Protein AF-A0A3C0NBS8-F1 (afdb_monomer)

Foldseek 3Di:
DCPVVVVVVVVPPVVVPDDDDDPVRVVVCCVVVPDPDDPDPDPCPPVNVVVVCVVDPVSVVVVVVVVVVVVVVVVVVPPPPD

pLDDT: mean 78.02, std 15.19, range [49.41, 95.69]

Radius of gyration: 29.61 Å; Cα contacts (8 Å, |Δi|>4): 8; chains: 1; bounding box: 61×34×74 Å

Mean predicted aligned error: 15.49 Å

Solvent-accessible surface area (backbone atoms only — not comparable to full-atom values): 5321 Å² total; per-residue (Å²): 139,67,78,68,61,66,62,59,68,67,72,68,60,62,65,92,74,63,75,78,78,53,69,72,59,46,52,54,44,42,74,72,72,46,76,95,65,78,79,76,76,67,84,74,52,68,68,62,51,54,55,52,49,65,71,34,71,68,49,48,49,51,53,51,52,52,50,53,49,55,57,50,54,62,55,58,77,74,62,81,86,123

Sequence (82 aa):
MDKYIAQTKLLDFNLKNITGLSESKAASRLKREGYNELPSSKQRSILAIAYKVVQEPIFLLLVVCGAIYLFLGEVIDSSFDF

Secondary structure (DSSP, 8-state):
--SSHHHHTTS---GGG-PPPPHHHHHHHHHHH---PPPP-----HHHHHHHHHTSHHHHHHHHHHHHHHHHHHHHHHH---

Structure (mmCIF, N/CA/C/O backbone):
data_AF-A0A3C0NBS8-F1
#
_entry.id   AF-A0A3C0NBS8-F1
#
loop_
_atom_site.group_PDB
_atom_site.id
_atom_site.type_symbol
_atom_site.label_atom_id
_atom_site.label_alt_id
_atom_site.label_comp_id
_atom_site.label_asym_id
_atom_site.label_entity_id
_atom_site.label_seq_id
_atom_site.pdbx_PDB_ins_code
_atom_site.Cartn_x
_atom_site.Cartn_y
_atom_site.Cartn_z
_atom_site.occupancy
_atom_site.B_iso_or_equiv
_atom_site.auth_seq_id
_atom_site.auth_comp_id
_atom_site.auth_asym_id
_atom_site.auth_atom_id
_atom_site.pdbx_PDB_model_num
ATOM 1 N N . MET A 1 1 ? 16.748 22.903 23.221 1.00 50.28 1 MET A N 1
ATOM 2 C CA . MET A 1 1 ? 16.457 21.459 23.083 1.00 50.28 1 MET A CA 1
ATOM 3 C C . MET A 1 1 ? 15.053 21.180 23.636 1.00 50.28 1 MET A C 1
ATOM 5 O O . MET A 1 1 ? 14.799 20.119 24.169 1.00 50.28 1 MET A O 1
ATOM 9 N N . ASP A 1 2 ? 14.120 22.131 23.486 1.00 58.16 2 ASP A N 1
ATOM 10 C CA . ASP A 1 2 ? 12.890 22.200 24.303 1.00 58.16 2 ASP A CA 1
ATOM 11 C C . ASP A 1 2 ? 11.616 22.013 23.470 1.00 58.16 2 ASP A C 1
ATOM 13 O O . ASP A 1 2 ? 10.514 21.875 23.991 1.00 58.16 2 ASP A O 1
ATOM 17 N N . LYS A 1 3 ? 11.769 21.951 22.142 1.00 54.88 3 LYS A N 1
ATOM 18 C CA . LYS A 1 3 ? 10.666 21.737 21.197 1.00 54.88 3 LYS A CA 1
ATOM 19 C C . LYS A 1 3 ? 10.185 20.277 21.166 1.00 54.88 3 LYS A C 1
ATOM 21 O O . LYS A 1 3 ? 9.058 20.028 20.759 1.00 54.88 3 LYS A O 1
ATOM 26 N N . TYR A 1 4 ? 11.007 19.335 21.641 1.00 56.25 4 TYR A N 1
ATOM 27 C CA . TYR A 1 4 ? 10.692 17.900 21.697 1.00 56.25 4 TYR A CA 1
ATOM 28 C C . TYR A 1 4 ? 9.818 17.508 22.901 1.00 56.25 4 TYR A C 1
ATOM 30 O O . TYR A 1 4 ? 9.100 16.516 22.837 1.00 56.25 4 TYR A O 1
ATOM 38 N N . ILE A 1 5 ? 9.804 18.308 23.973 1.00 55.88 5 ILE A N 1
ATOM 39 C CA . ILE A 1 5 ? 9.017 18.025 25.189 1.00 55.88 5 ILE A CA 1
ATOM 40 C C . ILE A 1 5 ? 7.517 18.296 24.957 1.00 55.88 5 ILE A C 1
ATOM 42 O O . ILE A 1 5 ? 6.658 17.669 25.574 1.00 55.88 5 ILE A O 1
ATOM 46 N N . ALA A 1 6 ? 7.174 19.172 24.004 1.00 55.50 6 ALA A N 1
ATOM 47 C CA . ALA A 1 6 ? 5.785 19.483 23.662 1.00 55.50 6 ALA A CA 1
ATOM 48 C C . ALA A 1 6 ? 5.025 18.295 23.038 1.00 55.50 6 ALA A C 1
ATOM 50 O O . ALA A 1 6 ? 3.796 18.267 23.085 1.00 55.50 6 ALA A O 1
ATOM 51 N N . GLN A 1 7 ? 5.736 17.305 22.487 1.00 55.19 7 GLN A N 1
ATOM 52 C CA . GLN A 1 7 ? 5.128 16.143 21.835 1.00 55.19 7 GLN A CA 1
ATOM 53 C C . GLN A 1 7 ? 4.740 15.040 22.830 1.00 55.19 7 GLN A C 1
ATOM 55 O O . GLN A 1 7 ? 3.774 14.315 22.600 1.00 55.19 7 GLN A O 1
ATOM 60 N N . THR A 1 8 ? 5.398 14.983 23.992 1.00 54.78 8 THR A N 1
ATOM 61 C CA . THR A 1 8 ? 5.062 14.057 25.087 1.00 54.78 8 THR A CA 1
ATOM 62 C C . THR A 1 8 ? 3.724 14.400 25.755 1.00 54.78 8 THR A C 1
ATOM 64 O O . THR A 1 8 ? 3.084 13.534 26.340 1.00 54.78 8 THR A O 1
ATOM 67 N N . LYS A 1 9 ? 3.233 15.639 25.596 1.00 53.94 9 LYS A N 1
ATOM 68 C CA . LYS A 1 9 ? 1.946 16.106 26.146 1.00 53.94 9 LYS A CA 1
ATOM 69 C C . LYS A 1 9 ? 0.713 15.495 25.461 1.00 53.94 9 LYS A C 1
ATOM 71 O O . LYS A 1 9 ? -0.394 15.637 25.968 1.00 53.94 9 LYS A O 1
ATOM 76 N N . LEU A 1 10 ? 0.883 14.814 24.323 1.00 57.53 10 LEU A N 1
ATOM 77 C CA . LEU A 1 10 ? -0.205 14.078 23.668 1.00 57.53 10 LEU A CA 1
ATOM 78 C C . LEU A 1 10 ? -0.379 12.647 24.204 1.00 57.53 10 LEU A C 1
ATOM 80 O O . LEU A 1 10 ? -1.421 12.044 23.957 1.00 57.53 10 LEU A O 1
ATOM 84 N N . LEU A 1 11 ? 0.601 12.110 24.946 1.00 58.72 11 LEU A N 1
ATOM 85 C CA . LEU A 1 11 ? 0.550 10.750 25.499 1.00 58.72 11 LEU A CA 1
ATOM 86 C C . LEU A 1 11 ? 0.004 10.668 26.932 1.00 58.72 11 LEU A C 1
ATOM 88 O O . LEU A 1 11 ? -0.197 9.567 27.430 1.00 58.72 11 LEU A O 1
ATOM 92 N N . ASP A 1 12 ? -0.327 11.798 27.559 1.00 56.19 12 ASP A N 1
ATOM 93 C CA . ASP A 1 12 ? -1.194 11.840 28.744 1.00 56.19 12 ASP A CA 1
ATOM 94 C C . ASP A 1 12 ? -2.675 11.830 28.322 1.00 56.19 12 ASP A C 1
ATOM 96 O O . ASP A 1 12 ? -3.517 12.538 28.883 1.00 56.19 12 ASP A O 1
ATOM 100 N N . PHE A 1 13 ? -3.029 11.022 27.310 1.00 61.50 13 PHE A N 1
ATOM 101 C CA . PHE A 1 13 ? -4.419 10.596 27.169 1.00 61.50 13 PHE A CA 1
ATOM 102 C C . PHE A 1 13 ? -4.790 10.021 28.532 1.00 61.50 13 PHE A C 1
ATOM 104 O O . PHE A 1 13 ? -4.029 9.230 29.080 1.00 61.50 13 PHE A O 1
ATOM 111 N N . ASN A 1 14 ? -5.859 10.518 29.147 1.00 64.44 14 ASN A N 1
ATOM 112 C CA . ASN A 1 14 ? -6.118 10.377 30.578 1.00 64.44 14 ASN A CA 1
ATOM 113 C C . ASN A 1 14 ? -6.545 8.933 30.921 1.00 64.44 14 ASN A C 1
ATOM 115 O O . ASN A 1 14 ? -7.658 8.708 31.377 1.00 64.44 14 ASN A O 1
ATOM 119 N N . LEU A 1 15 ? -5.683 7.942 30.652 1.00 66.12 15 LE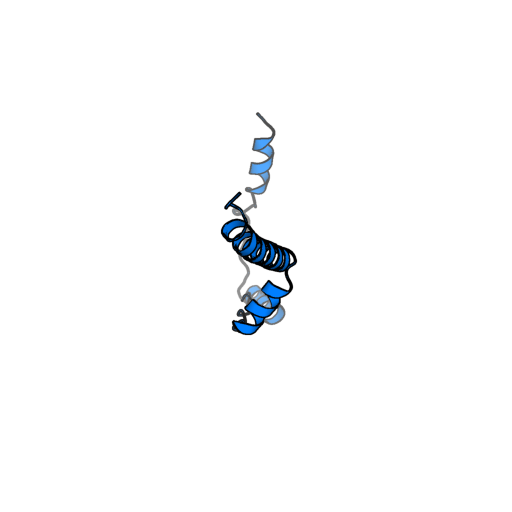U A N 1
ATOM 120 C CA . LEU A 1 15 ? -5.912 6.497 30.730 1.00 66.12 15 LEU A CA 1
ATOM 121 C C . LEU A 1 15 ? -6.394 6.090 32.122 1.00 66.12 15 LEU A C 1
ATOM 123 O O . LEU A 1 15 ? -7.197 5.175 32.255 1.00 66.12 15 LEU A O 1
ATOM 127 N N . LYS A 1 16 ? -5.947 6.821 33.148 1.00 69.62 16 LYS A N 1
ATOM 128 C CA . LYS A 1 16 ? -6.375 6.649 34.540 1.00 69.62 16 LYS A CA 1
ATOM 129 C C . LYS A 1 16 ? -7.855 6.994 34.760 1.00 69.62 16 LYS A C 1
ATOM 131 O O . LYS A 1 16 ? -8.467 6.438 35.662 1.00 69.62 16 LYS A O 1
ATOM 136 N N . ASN A 1 17 ? -8.434 7.850 33.916 1.00 72.50 17 ASN A N 1
ATOM 137 C CA . ASN A 1 17 ? -9.823 8.306 33.995 1.00 72.50 17 ASN A CA 1
ATOM 138 C C . ASN A 1 17 ? -10.709 7.734 32.873 1.00 72.50 17 ASN A C 1
ATOM 140 O O . ASN A 1 17 ? -11.867 8.137 32.740 1.00 72.50 17 ASN A O 1
ATOM 144 N N . ILE A 1 18 ? -10.205 6.803 32.056 1.00 77.44 18 ILE A N 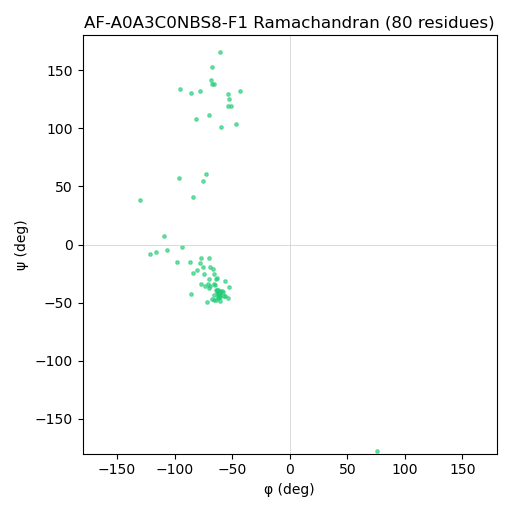1
ATOM 145 C CA . ILE A 1 18 ? -11.029 6.122 31.053 1.00 77.44 18 ILE A CA 1
ATOM 146 C C . ILE A 1 18 ? -11.797 5.006 31.746 1.00 77.44 18 ILE A C 1
ATOM 148 O O . ILE A 1 18 ? -11.251 3.964 32.097 1.00 77.44 18 ILE A O 1
ATOM 152 N N . THR A 1 19 ? -13.096 5.217 31.906 1.00 80.25 19 THR A N 1
ATOM 153 C CA . THR A 1 19 ? -14.027 4.141 32.232 1.00 80.25 19 THR A CA 1
ATOM 154 C C . THR A 1 19 ? -14.466 3.461 30.936 1.00 80.25 19 THR A C 1
ATOM 156 O O . THR A 1 19 ? -14.828 4.121 29.958 1.00 80.25 19 THR A O 1
ATOM 159 N N . GLY A 1 20 ? -14.379 2.128 30.901 1.00 84.31 20 GLY A N 1
ATOM 160 C CA . GLY A 1 20 ? -14.814 1.333 29.751 1.00 84.31 20 GLY A CA 1
ATOM 161 C C . GLY A 1 20 ? -16.308 1.507 29.449 1.00 84.31 20 GLY A C 1
ATOM 162 O O . GLY A 1 20 ? -17.079 2.025 30.258 1.00 84.31 20 GLY A O 1
ATOM 163 N N . LEU A 1 21 ? -16.744 1.067 28.267 1.00 87.94 21 LEU A N 1
ATOM 164 C CA . LEU A 1 21 ? -18.174 1.026 27.952 1.00 87.94 21 LEU A CA 1
ATOM 165 C C . LEU A 1 21 ? -18.881 -0.026 28.810 1.00 87.94 21 LEU A C 1
ATOM 167 O O . LEU A 1 21 ? -18.377 -1.131 28.984 1.00 87.94 21 LEU A O 1
ATOM 171 N N . SER A 1 22 ? -20.101 0.285 29.247 1.00 90.25 22 SER A N 1
ATOM 172 C CA . SER A 1 22 ? -21.025 -0.738 29.731 1.00 90.25 22 SER A CA 1
ATOM 173 C C . SER A 1 22 ? -21.464 -1.658 28.589 1.00 90.25 22 SER A C 1
ATOM 175 O O . SER A 1 22 ? -21.532 -1.240 27.429 1.00 90.25 22 SER A O 1
ATOM 177 N N . GLU A 1 23 ? -21.820 -2.896 28.923 1.00 91.12 23 GLU A N 1
ATOM 178 C CA . GLU A 1 23 ? -22.230 -3.926 27.961 1.00 91.12 23 GLU A CA 1
ATOM 179 C C . GLU A 1 23 ? -23.374 -3.458 27.047 1.00 91.12 23 GLU A C 1
ATOM 181 O O . GLU A 1 23 ? -23.277 -3.548 25.825 1.00 91.12 23 GLU A O 1
ATOM 186 N N . SER A 1 24 ? -24.412 -2.838 27.618 1.00 92.94 24 SER A N 1
ATOM 187 C CA . SER A 1 24 ? -25.537 -2.272 26.857 1.00 92.94 24 SER A CA 1
ATOM 188 C C . SER A 1 24 ? -25.090 -1.212 25.837 1.00 92.94 24 SER A C 1
ATOM 190 O O . SER A 1 24 ? -25.555 -1.184 24.691 1.00 92.94 24 SER A O 1
ATOM 192 N N . LYS A 1 25 ? -24.125 -0.361 26.213 1.00 90.81 25 LYS A N 1
ATOM 193 C CA . LYS A 1 25 ? -23.585 0.688 25.337 1.00 90.81 25 LYS A CA 1
ATOM 194 C C . LYS A 1 25 ? -22.679 0.106 24.252 1.00 90.81 25 LYS A C 1
ATOM 196 O O . LYS A 1 25 ? -22.690 0.614 23.130 1.00 90.81 25 LYS A O 1
ATOM 201 N N . ALA A 1 26 ? -21.920 -0.943 24.565 1.00 91.44 26 ALA A N 1
ATOM 202 C CA . ALA A 1 26 ? -21.119 -1.684 23.595 1.00 91.44 26 ALA A CA 1
ATOM 203 C C . ALA A 1 26 ? -22.013 -2.402 22.570 1.00 91.44 26 ALA A C 1
ATOM 205 O O . ALA A 1 26 ? -21.822 -2.219 21.371 1.00 91.44 26 ALA A O 1
ATOM 206 N N . ALA A 1 27 ? -23.054 -3.112 23.018 1.00 92.81 27 ALA A N 1
ATOM 207 C CA . ALA A 1 27 ? -24.000 -3.809 22.145 1.00 92.81 27 ALA A CA 1
ATOM 208 C C . ALA A 1 27 ? -24.781 -2.845 21.236 1.00 92.81 27 ALA A C 1
ATOM 210 O O . ALA A 1 27 ? -24.960 -3.107 20.047 1.00 92.81 27 ALA A O 1
ATOM 211 N N . SER A 1 28 ? -25.204 -1.696 21.773 1.00 94.06 28 SER A N 1
ATOM 212 C CA . SER A 1 28 ? -25.882 -0.655 20.989 1.00 94.06 28 SER A CA 1
ATOM 213 C C . SER A 1 28 ? -24.975 -0.066 19.906 1.00 94.06 28 SER A C 1
ATOM 215 O O . SER A 1 28 ? -25.431 0.193 18.794 1.00 94.06 28 SER A O 1
ATOM 217 N N . ARG A 1 29 ? -23.684 0.129 20.211 1.00 91.62 29 ARG A N 1
ATOM 218 C CA . ARG A 1 29 ? -22.690 0.572 19.224 1.00 91.62 29 ARG A CA 1
ATOM 219 C C . ARG A 1 29 ? -22.430 -0.487 18.168 1.00 91.62 29 ARG A C 1
ATOM 221 O O . ARG A 1 29 ? -22.500 -0.159 16.994 1.00 91.62 29 ARG A O 1
ATOM 228 N N . LEU A 1 30 ? -22.232 -1.739 18.571 1.00 92.31 30 LEU A N 1
ATOM 229 C CA . LEU A 1 30 ? -22.003 -2.845 17.645 1.00 92.31 30 LEU A CA 1
ATOM 230 C C . LEU A 1 30 ? -23.166 -3.012 16.655 1.00 92.31 30 LEU A C 1
ATOM 232 O O . LEU A 1 30 ? -22.939 -3.195 15.466 1.00 92.31 30 LEU A O 1
ATOM 236 N N . LYS A 1 31 ? -24.416 -2.872 17.117 1.00 91.69 31 LYS A N 1
ATOM 237 C CA . LYS A 1 31 ? -25.599 -2.910 16.239 1.00 91.69 31 LYS A CA 1
ATOM 238 C C . LYS A 1 31 ? -25.670 -1.738 15.257 1.00 91.69 31 LYS A C 1
ATOM 240 O O . LYS A 1 31 ? -26.205 -1.905 14.168 1.00 91.69 31 LYS A O 1
ATOM 245 N N . ARG A 1 32 ? -25.195 -0.554 15.653 1.00 92.12 32 ARG A N 1
ATOM 246 C CA . ARG A 1 32 ? -25.275 0.668 14.837 1.00 92.12 32 ARG A CA 1
ATOM 247 C C . ARG A 1 32 ? -24.118 0.798 13.849 1.00 92.12 32 ARG A C 1
ATOM 249 O O . ARG A 1 32 ? -24.331 1.234 12.727 1.00 92.12 32 ARG A O 1
ATOM 256 N N . GLU A 1 33 ? -22.908 0.494 14.297 1.00 91.56 33 GLU A N 1
ATOM 257 C CA . GLU A 1 33 ? -21.661 0.720 13.558 1.00 91.56 33 GLU A CA 1
ATOM 258 C C . GLU A 1 33 ? -21.183 -0.553 12.845 1.00 91.56 33 GLU A C 1
ATOM 260 O O . GLU A 1 33 ? -20.365 -0.472 11.933 1.00 91.56 33 GLU A O 1
ATOM 265 N N . GLY A 1 34 ? -21.734 -1.716 13.205 1.00 87.56 34 GLY A N 1
ATOM 266 C CA . GLY A 1 34 ? -21.273 -3.006 12.711 1.00 87.56 34 GLY A CA 1
ATOM 267 C C . GLY A 1 34 ? -19.971 -3.439 13.381 1.00 87.56 34 GLY A C 1
ATOM 268 O O . GLY A 1 34 ? -19.452 -2.789 14.293 1.00 87.56 34 GLY A O 1
ATOM 269 N N . TYR A 1 35 ? -19.449 -4.582 12.946 1.00 86.69 35 TYR A N 1
ATOM 270 C CA . TYR A 1 35 ? -18.137 -5.035 13.387 1.00 86.69 35 TYR A CA 1
ATOM 271 C C . TYR A 1 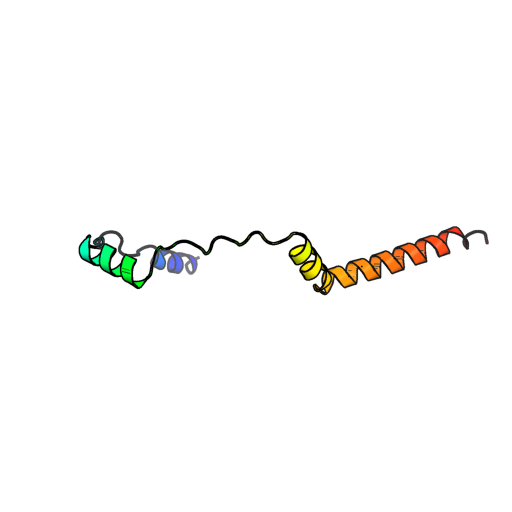35 ? -17.065 -4.100 12.831 1.00 86.69 35 TYR A C 1
ATOM 273 O O . TYR A 1 35 ? -17.102 -3.724 11.663 1.00 86.69 35 TYR A O 1
ATOM 281 N N . ASN A 1 36 ? -16.081 -3.762 13.663 1.00 89.94 36 ASN A N 1
ATOM 282 C CA . ASN A 1 36 ? -14.887 -3.038 13.233 1.00 89.94 36 ASN A CA 1
ATOM 283 C C . ASN A 1 36 ? -13.932 -3.980 12.476 1.00 89.94 36 ASN A C 1
ATOM 285 O O . ASN A 1 36 ? -12.777 -4.166 12.863 1.00 89.94 36 ASN A O 1
ATOM 289 N N . GLU A 1 37 ? -14.447 -4.640 11.445 1.00 83.25 37 GLU A N 1
ATOM 290 C CA . GLU A 1 37 ? -13.662 -5.443 10.525 1.00 83.25 37 GLU A CA 1
ATOM 291 C C . GLU A 1 37 ? -13.298 -4.600 9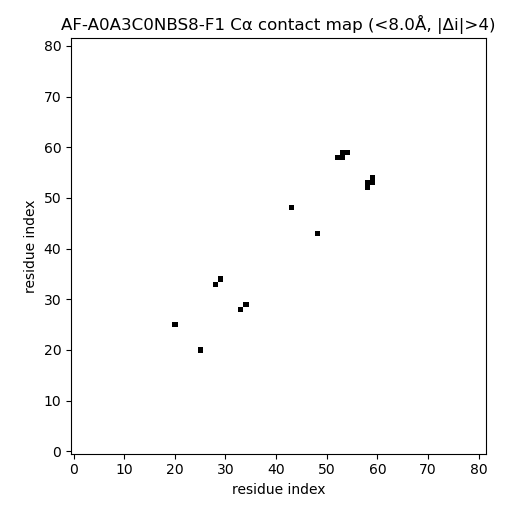.307 1.00 83.25 37 GLU A C 1
ATOM 293 O O . GLU A 1 37 ? -14.118 -3.880 8.734 1.00 83.25 37 GLU A O 1
ATOM 298 N N . LEU A 1 38 ? -12.028 -4.667 8.916 1.00 78.62 38 LEU A N 1
ATOM 299 C CA . LEU A 1 38 ? -11.604 -4.099 7.648 1.00 78.62 38 LEU A CA 1
ATOM 300 C C . LEU A 1 38 ? -12.284 -4.897 6.531 1.00 78.62 38 LEU A C 1
ATOM 302 O O . LEU A 1 38 ? -12.325 -6.128 6.619 1.00 78.62 38 LEU A O 1
ATOM 306 N N . PRO A 1 39 ? -12.793 -4.236 5.476 1.00 75.25 39 PRO A N 1
ATOM 307 C CA . PRO A 1 39 ? -13.394 -4.942 4.359 1.00 75.25 39 PRO A CA 1
ATOM 308 C C . PRO A 1 39 ? -12.393 -5.972 3.838 1.00 75.25 39 PRO A C 1
ATOM 310 O O . PRO A 1 39 ? -11.283 -5.614 3.432 1.00 75.25 39 PRO A O 1
ATOM 313 N N . SER A 1 40 ? -12.782 -7.251 3.887 1.00 70.44 40 SER A N 1
ATOM 314 C CA . SER A 1 40 ? -11.967 -8.347 3.372 1.00 70.44 40 SER A CA 1
ATOM 315 C C . SER A 1 40 ? -11.553 -7.995 1.948 1.00 70.44 40 SER A C 1
ATOM 317 O O . SER A 1 40 ? -12.400 -7.726 1.089 1.00 70.44 40 SER A O 1
ATOM 319 N N . SER A 1 41 ? -10.242 -7.903 1.722 1.00 65.75 41 SER A N 1
ATOM 320 C CA . SER A 1 41 ? -9.689 -7.574 0.414 1.00 65.75 41 SER A CA 1
ATOM 321 C C . SER A 1 41 ? -10.161 -8.653 -0.555 1.00 65.75 41 SER A C 1
ATOM 323 O O . SER A 1 41 ? -9.639 -9.768 -0.543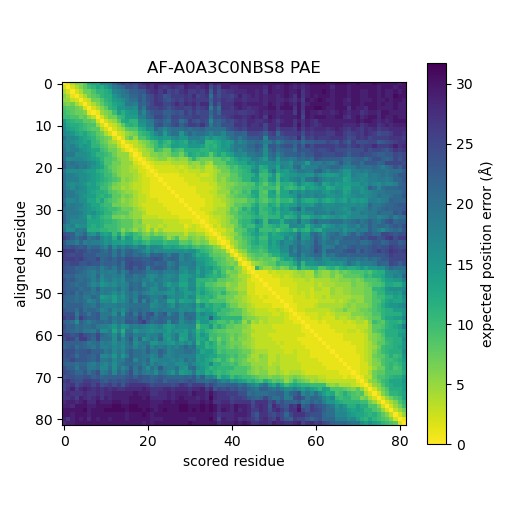 1.00 65.75 41 SER A O 1
ATOM 325 N N . LYS A 1 42 ? -11.189 -8.345 -1.365 1.00 65.75 42 LYS A N 1
ATOM 326 C CA . LYS A 1 42 ? -11.616 -9.198 -2.482 1.00 65.75 42 LYS A CA 1
ATOM 327 C C . LYS A 1 42 ? -10.357 -9.662 -3.199 1.00 65.75 42 LYS A C 1
ATOM 329 O O . LYS A 1 42 ? -9.501 -8.822 -3.482 1.00 65.75 42 LYS A O 1
ATOM 334 N N . GLN A 1 43 ? -10.262 -10.964 -3.479 1.00 64.75 4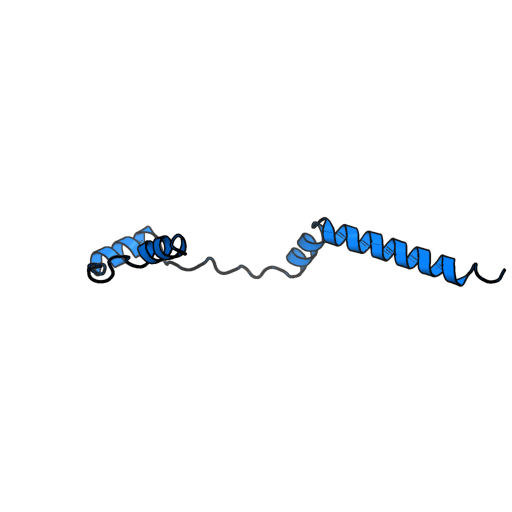3 GLN A N 1
ATOM 335 C CA . GLN A 1 43 ? -9.144 -11.550 -4.216 1.00 64.75 43 GLN A CA 1
ATOM 336 C C . GLN A 1 43 ? -8.888 -10.685 -5.449 1.00 64.75 43 GLN A C 1
ATOM 338 O O . GLN A 1 43 ? -9.686 -10.660 -6.389 1.00 64.75 43 GLN A O 1
ATOM 343 N N . ARG A 1 44 ? -7.829 -9.873 -5.405 1.00 67.88 44 ARG A N 1
ATOM 344 C CA . ARG A 1 44 ? -7.491 -9.034 -6.543 1.00 67.88 44 ARG A CA 1
ATOM 345 C C . ARG A 1 44 ? -6.991 -9.996 -7.605 1.00 67.88 44 ARG A C 1
ATOM 347 O O . ARG A 1 44 ? -5.962 -10.634 -7.416 1.00 67.88 44 ARG A O 1
ATOM 354 N N . SER A 1 45 ? -7.761 -10.140 -8.681 1.00 81.75 45 SER A N 1
ATOM 355 C CA . SER A 1 45 ? -7.349 -10.938 -9.831 1.00 81.75 45 SER A CA 1
ATOM 356 C C . SER A 1 45 ? -5.977 -10.449 -10.295 1.00 81.75 45 SER A C 1
ATOM 358 O O . SER A 1 45 ? -5.788 -9.246 -10.486 1.00 81.75 45 SER A O 1
ATOM 360 N N . ILE A 1 46 ? -5.024 -11.366 -10.464 1.00 85.75 46 ILE A N 1
ATOM 361 C CA . ILE A 1 46 ? -3.658 -11.062 -10.922 1.00 85.75 46 ILE A CA 1
ATOM 362 C C . ILE A 1 46 ? -3.706 -10.256 -12.231 1.00 85.75 46 ILE A C 1
ATOM 364 O O . ILE A 1 46 ? -2.953 -9.300 -12.399 1.00 85.75 46 ILE A O 1
ATOM 368 N N . LEU A 1 47 ? -4.675 -10.558 -13.105 1.00 86.94 47 LEU A N 1
ATOM 369 C CA . LEU A 1 47 ? -4.919 -9.820 -14.347 1.00 86.94 47 LEU A CA 1
ATOM 370 C C . LEU A 1 47 ? -5.303 -8.352 -14.101 1.00 86.94 47 LEU A C 1
ATOM 372 O O . LEU A 1 47 ? -4.842 -7.464 -14.813 1.00 86.94 47 LEU A O 1
ATOM 376 N N . ALA A 1 48 ? -6.106 -8.072 -13.071 1.00 86.00 48 ALA A N 1
ATOM 377 C CA . ALA A 1 48 ? -6.490 -6.706 -12.716 1.00 86.00 48 ALA A CA 1
ATOM 378 C C . ALA A 1 48 ? -5.314 -5.906 -12.133 1.00 86.00 48 ALA A C 1
ATOM 380 O O . ALA A 1 48 ? -5.265 -4.687 -12.285 1.00 86.00 48 ALA A O 1
ATOM 381 N N . ILE A 1 49 ? -4.370 -6.578 -11.468 1.00 86.81 49 ILE A N 1
ATOM 382 C CA . ILE A 1 49 ? -3.133 -5.953 -10.983 1.00 86.81 49 ILE A CA 1
ATOM 383 C C . ILE A 1 49 ? -2.221 -5.639 -12.170 1.00 86.81 49 ILE A C 1
ATOM 385 O O . ILE A 1 49 ? -1.793 -4.498 -12.303 1.00 86.81 49 ILE A O 1
ATOM 389 N N . ALA A 1 50 ? -1.996 -6.604 -13.066 1.00 89.31 50 ALA A N 1
ATOM 390 C CA . ALA A 1 50 ? -1.180 -6.403 -14.262 1.00 89.31 50 ALA A CA 1
ATOM 391 C C . ALA A 1 50 ? -1.706 -5.243 -15.127 1.00 89.31 50 ALA A C 1
ATOM 393 O O . ALA A 1 50 ? -0.935 -4.377 -15.528 1.00 89.31 50 ALA A O 1
ATOM 394 N N . TYR A 1 51 ? -3.025 -5.165 -15.339 1.00 91.56 51 TYR A N 1
ATOM 395 C CA . TYR A 1 51 ? -3.634 -4.060 -16.084 1.00 91.56 51 TYR A CA 1
ATOM 396 C C . TYR A 1 51 ? -3.402 -2.697 -15.417 1.00 91.56 51 TYR A C 1
ATOM 398 O O . TYR A 1 51 ? -3.062 -1.733 -16.097 1.00 91.56 51 TYR A O 1
ATOM 406 N N . LYS A 1 52 ? -3.525 -2.615 -14.085 1.00 88.75 52 LYS A N 1
ATOM 407 C CA . LYS A 1 52 ? -3.231 -1.378 -13.345 1.00 88.75 52 LYS A CA 1
ATOM 408 C C . LYS A 1 52 ? -1.776 -0.949 -13.494 1.00 88.75 52 LYS A C 1
ATOM 410 O O . LYS A 1 52 ? -1.532 0.227 -13.711 1.00 88.75 52 LYS A O 1
ATOM 415 N N . VAL A 1 53 ? -0.839 -1.894 -13.424 1.00 90.50 53 VAL A N 1
ATOM 416 C CA . VAL A 1 53 ? 0.596 -1.612 -13.578 1.00 90.50 53 VAL A CA 1
ATOM 417 C C . VAL A 1 53 ? 0.900 -1.049 -14.969 1.00 90.50 53 VAL A C 1
ATOM 419 O O . VAL A 1 53 ? 1.642 -0.081 -15.078 1.00 90.50 53 VAL A O 1
ATOM 422 N N . 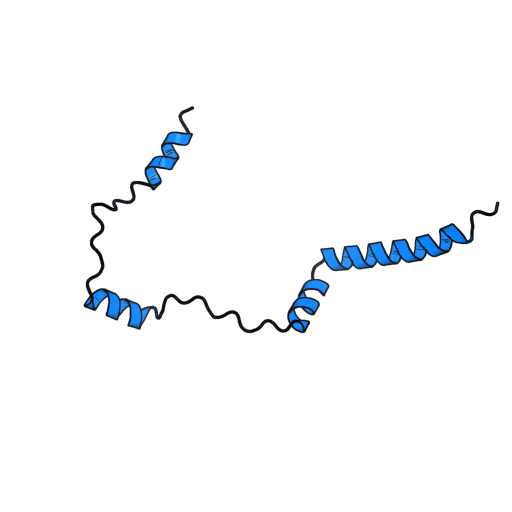VAL A 1 54 ? 0.276 -1.582 -16.026 1.00 89.75 54 VAL A N 1
ATOM 423 C CA . VAL A 1 54 ? 0.438 -1.058 -17.398 1.00 89.75 54 VAL A CA 1
ATOM 424 C C . VAL A 1 54 ? -0.098 0.373 -17.546 1.00 89.75 54 VAL A C 1
ATOM 426 O O . VAL A 1 54 ? 0.421 1.137 -18.356 1.00 89.75 54 VAL A O 1
ATOM 429 N N . GLN A 1 55 ? -1.113 0.758 -16.765 1.00 90.88 55 GLN A N 1
ATOM 430 C CA . GLN A 1 55 ? -1.643 2.127 -16.752 1.00 90.88 55 GLN A CA 1
ATOM 431 C C . GLN A 1 55 ? -0.765 3.118 -15.974 1.00 90.88 55 GLN A C 1
ATOM 433 O O . GLN A 1 55 ? -0.995 4.326 -16.068 1.00 90.88 55 GLN A O 1
ATOM 438 N N . GLU A 1 56 ? 0.223 2.653 -15.207 1.00 94.38 56 GLU A N 1
ATOM 439 C CA . GLU A 1 56 ? 1.110 3.552 -14.478 1.00 94.38 56 GLU A CA 1
ATOM 440 C C . GLU A 1 56 ? 2.177 4.156 -15.411 1.00 94.38 56 GLU A C 1
ATOM 442 O O . GLU A 1 56 ? 2.858 3.434 -16.146 1.00 94.38 56 GLU A O 1
ATOM 447 N N . PRO A 1 57 ? 2.390 5.485 -15.368 1.00 89.06 57 PRO A N 1
ATOM 448 C CA . PRO A 1 57 ? 3.266 6.182 -16.314 1.00 89.06 57 PRO A CA 1
ATOM 449 C C . PRO A 1 57 ? 4.735 5.736 -16.232 1.00 89.06 57 PRO A C 1
ATOM 451 O O . PRO A 1 57 ? 5.447 5.764 -17.233 1.00 89.06 57 PRO A O 1
ATOM 454 N N . ILE A 1 58 ? 5.193 5.286 -15.060 1.00 95.00 58 ILE A N 1
ATOM 455 C CA . ILE A 1 58 ? 6.570 4.813 -14.855 1.00 95.00 58 ILE A CA 1
ATOM 456 C C . ILE A 1 58 ? 6.813 3.482 -15.576 1.00 95.00 58 ILE A C 1
ATOM 458 O O . ILE A 1 58 ? 7.886 3.279 -16.139 1.00 95.00 58 ILE A O 1
ATOM 462 N N . PHE A 1 59 ? 5.822 2.587 -15.608 1.00 94.56 59 PHE A N 1
ATOM 463 C CA . PHE A 1 59 ? 5.964 1.303 -16.291 1.00 94.56 59 PHE A CA 1
ATOM 464 C C . PHE A 1 59 ? 6.112 1.494 -17.804 1.00 94.56 59 PHE A C 1
ATOM 466 O O . PHE A 1 59 ? 6.991 0.901 -18.425 1.00 94.56 59 PHE A O 1
ATOM 473 N N . LEU A 1 60 ? 5.308 2.386 -18.387 1.00 92.44 60 LEU A N 1
ATOM 474 C CA . LEU A 1 60 ? 5.413 2.738 -19.804 1.00 92.44 60 LEU A CA 1
ATOM 475 C C . LEU A 1 60 ? 6.779 3.337 -20.142 1.00 92.44 60 LEU A C 1
ATOM 477 O O . LEU A 1 60 ? 7.358 2.988 -21.169 1.00 92.44 60 LEU A O 1
ATOM 481 N N . LEU A 1 61 ? 7.323 4.182 -19.262 1.00 94.06 61 LEU A N 1
ATOM 482 C CA . LEU A 1 61 ? 8.664 4.734 -19.438 1.00 94.06 61 LEU A CA 1
ATOM 483 C C . LEU A 1 61 ? 9.724 3.625 -19.483 1.00 94.06 61 LEU A C 1
ATOM 485 O O . LEU A 1 61 ? 10.561 3.627 -20.380 1.00 94.06 61 LEU A O 1
ATOM 489 N N . LEU A 1 62 ? 9.655 2.648 -18.573 1.00 94.69 62 LEU A N 1
ATOM 490 C CA . LEU A 1 62 ? 10.572 1.504 -18.567 1.00 94.69 62 LEU A CA 1
ATOM 491 C C . LEU A 1 62 ? 10.477 0.681 -19.854 1.00 94.69 62 LEU A C 1
ATOM 493 O O . LEU A 1 62 ? 11.508 0.314 -20.413 1.00 94.69 62 LEU A O 1
ATOM 497 N N . VAL A 1 63 ? 9.262 0.423 -20.345 1.00 94.62 63 VAL A N 1
ATOM 498 C CA . VAL A 1 63 ? 9.045 -0.310 -21.602 1.00 94.62 63 VAL A CA 1
ATOM 499 C C . VAL A 1 63 ? 9.651 0.443 -22.785 1.00 94.62 63 VAL A C 1
ATOM 501 O O . VAL A 1 63 ? 10.357 -0.157 -23.591 1.00 94.62 63 VAL A O 1
ATOM 504 N N . VAL A 1 64 ? 9.425 1.755 -22.876 1.00 95.69 64 VAL A N 1
ATOM 505 C CA . VAL A 1 64 ? 9.980 2.593 -23.949 1.00 95.69 64 VAL A CA 1
ATOM 506 C C . VAL A 1 64 ? 11.505 2.633 -23.878 1.00 95.69 64 VAL A C 1
ATOM 508 O O . VAL A 1 64 ? 12.165 2.404 -24.888 1.00 95.69 64 VAL A O 1
ATOM 511 N N . CYS A 1 65 ? 12.080 2.866 -22.698 1.00 94.81 65 CYS A N 1
ATOM 512 C CA . CYS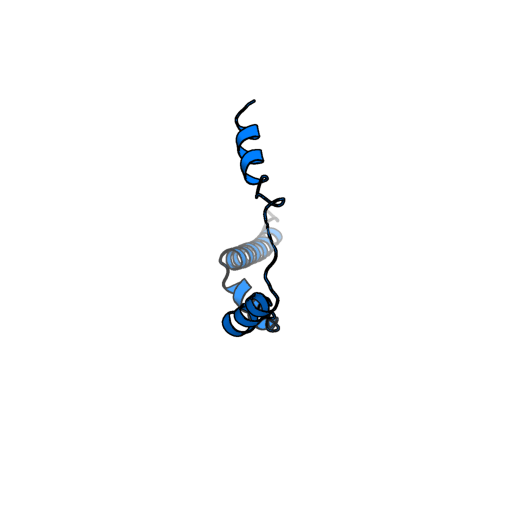 A 1 65 ? 13.530 2.862 -22.513 1.00 94.81 65 CYS A CA 1
ATOM 513 C C . CYS A 1 65 ? 14.149 1.498 -22.846 1.00 94.81 65 CYS A C 1
ATOM 515 O O . CYS A 1 65 ? 15.176 1.445 -23.518 1.00 94.81 65 CYS A O 1
ATOM 517 N N . GLY A 1 66 ? 13.513 0.402 -22.423 1.00 93.44 66 GLY A N 1
ATOM 518 C CA . GLY A 1 66 ? 13.938 -0.954 -22.759 1.00 93.44 66 GLY A CA 1
ATOM 519 C C . GLY A 1 66 ? 13.887 -1.221 -24.262 1.00 93.44 66 GLY A C 1
ATOM 520 O O . GLY A 1 66 ? 14.850 -1.736 -24.819 1.00 93.44 66 GLY A O 1
ATOM 521 N N . ALA A 1 67 ? 12.814 -0.805 -24.938 1.00 94.38 67 ALA A N 1
ATOM 522 C CA . ALA A 1 67 ? 12.700 -0.920 -26.389 1.00 94.38 67 ALA A CA 1
ATOM 523 C C . ALA A 1 67 ? 13.807 -0.132 -27.105 1.00 94.38 67 ALA A C 1
ATOM 525 O O . ALA A 1 67 ? 14.498 -0.692 -27.951 1.00 94.38 67 ALA A O 1
ATOM 526 N N . ILE A 1 68 ? 14.030 1.132 -26.722 1.00 93.69 68 ILE A N 1
ATOM 527 C CA . ILE A 1 68 ? 15.116 1.963 -27.268 1.00 93.69 68 ILE A CA 1
ATOM 528 C C . ILE A 1 68 ? 16.472 1.276 -27.074 1.00 93.69 68 ILE A C 1
ATOM 530 O O . ILE A 1 68 ? 17.268 1.241 -28.006 1.00 93.69 68 ILE A O 1
ATOM 534 N N . TYR A 1 69 ? 16.731 0.713 -25.892 1.00 88.62 69 TYR A N 1
ATOM 535 C CA . TYR A 1 69 ? 17.978 0.007 -25.605 1.00 88.62 69 TYR A CA 1
ATOM 536 C C . TYR A 1 69 ? 18.172 -1.229 -26.493 1.00 88.62 69 TYR A C 1
ATOM 538 O O . TYR A 1 69 ? 19.267 -1.426 -27.012 1.00 88.62 69 TYR A O 1
ATOM 546 N N . LEU A 1 70 ? 17.120 -2.026 -26.714 1.00 89.31 70 LEU A N 1
ATOM 547 C CA . LEU A 1 70 ? 17.182 -3.181 -27.618 1.00 89.31 70 LEU A CA 1
ATOM 548 C C . LEU A 1 70 ? 17.498 -2.754 -29.058 1.00 89.31 70 LEU A C 1
ATOM 550 O O . LEU A 1 70 ? 18.383 -3.335 -29.680 1.00 89.31 70 LEU A O 1
ATOM 554 N N . PHE A 1 71 ? 16.840 -1.702 -29.556 1.00 87.88 71 PHE A N 1
ATOM 555 C CA . PHE A 1 71 ? 17.129 -1.151 -30.884 1.00 87.88 71 PHE A CA 1
ATOM 556 C C . PHE A 1 71 ? 18.552 -0.593 -30.989 1.00 87.88 71 PHE A C 1
ATOM 558 O O . PHE A 1 71 ? 19.211 -0.768 -32.009 1.00 87.88 71 PHE A O 1
ATOM 565 N N . LEU A 1 72 ? 19.048 0.072 -29.944 1.00 82.00 72 LEU A N 1
ATOM 566 C CA . LEU A 1 72 ? 20.404 0.618 -29.934 1.00 82.00 72 LEU A CA 1
ATOM 567 C C . LEU A 1 72 ? 21.464 -0.495 -29.877 1.00 82.00 72 LEU A C 1
ATOM 569 O O . LEU A 1 72 ? 22.507 -0.374 -30.516 1.00 82.00 72 LEU A O 1
ATOM 573 N N . GLY A 1 73 ? 21.179 -1.585 -29.160 1.00 70.38 73 GLY A N 1
ATOM 574 C CA . GLY A 1 73 ? 22.029 -2.773 -29.093 1.00 70.38 73 GLY A CA 1
ATOM 575 C C . GLY A 1 73 ? 22.238 -3.444 -30.453 1.00 70.38 73 GLY A C 1
ATOM 576 O O . GLY A 1 73 ? 23.372 -3.778 -30.779 1.00 70.38 73 GLY A O 1
ATOM 577 N N . GLU A 1 74 ? 21.195 -3.562 -31.285 1.00 63.72 74 GLU A N 1
ATOM 578 C CA . GLU A 1 74 ? 21.343 -4.101 -32.651 1.00 63.72 74 GLU A CA 1
ATOM 579 C C . GLU A 1 74 ? 22.204 -3.210 -33.566 1.00 63.72 74 GLU A C 1
ATOM 581 O O . GLU A 1 74 ? 22.950 -3.713 -34.408 1.00 63.72 74 GLU A O 1
ATOM 586 N N . VAL A 1 75 ? 22.134 -1.883 -33.409 1.00 59.53 75 VAL A N 1
ATOM 587 C CA . VAL A 1 75 ? 22.861 -0.931 -34.274 1.00 59.53 75 VAL A CA 1
ATOM 588 C C . VAL A 1 75 ? 24.352 -0.847 -33.920 1.00 59.53 75 VAL A C 1
ATOM 590 O O . VAL A 1 75 ? 25.191 -0.668 -34.808 1.00 59.53 75 VAL A O 1
ATOM 593 N N . ILE A 1 76 ? 24.692 -0.989 -32.635 1.00 58.28 76 ILE A N 1
ATOM 594 C CA . ILE A 1 76 ? 26.076 -0.895 -32.145 1.00 58.28 76 ILE A CA 1
ATOM 595 C C . ILE A 1 76 ? 26.915 -2.106 -32.585 1.00 58.28 76 ILE A C 1
ATOM 597 O O . ILE A 1 76 ? 28.087 -1.926 -32.908 1.00 58.28 76 ILE A O 1
ATOM 601 N N . ASP A 1 77 ? 26.322 -3.298 -32.687 1.00 57.00 77 ASP A N 1
ATOM 602 C CA . ASP A 1 77 ? 27.054 -4.525 -33.052 1.00 57.00 77 ASP A CA 1
ATOM 603 C C . ASP A 1 77 ? 27.353 -4.644 -34.562 1.00 57.00 77 ASP A C 1
ATOM 605 O O . ASP A 1 77 ? 28.212 -5.422 -34.965 1.00 57.00 77 ASP A O 1
ATOM 609 N N . SER A 1 78 ? 26.683 -3.857 -35.417 1.00 56.44 78 SER A N 1
ATOM 610 C CA . SER A 1 78 ? 26.812 -3.975 -36.885 1.00 56.44 78 SER A CA 1
ATOM 611 C C . SER A 1 78 ? 27.607 -2.848 -37.560 1.00 56.44 78 SER A C 1
ATOM 613 O O . SER A 1 78 ? 27.812 -2.897 -38.771 1.00 56.44 78 SER A O 1
ATOM 615 N N . SER A 1 79 ? 28.029 -1.817 -36.816 1.00 57.44 79 SER A N 1
ATOM 616 C CA . SER A 1 79 ? 28.620 -0.594 -37.401 1.00 57.44 79 SER A CA 1
ATOM 617 C C . SER A 1 79 ? 30.040 -0.273 -36.927 1.00 57.44 79 SER A C 1
ATOM 619 O O . SER A 1 79 ? 30.648 0.655 -37.455 1.00 57.44 79 SER A O 1
ATOM 621 N N . PHE A 1 80 ? 30.574 -0.988 -35.934 1.00 57.84 80 PHE A N 1
ATOM 622 C CA . PHE A 1 80 ? 31.928 -0.754 -35.419 1.00 57.84 80 PHE A CA 1
ATOM 623 C C . PHE A 1 80 ? 32.934 -1.714 -36.069 1.00 57.84 80 PHE A C 1
ATOM 625 O O . PHE A 1 80 ? 33.599 -2.493 -35.396 1.00 57.84 80 PHE A O 1
ATOM 632 N N . ASP A 1 81 ? 32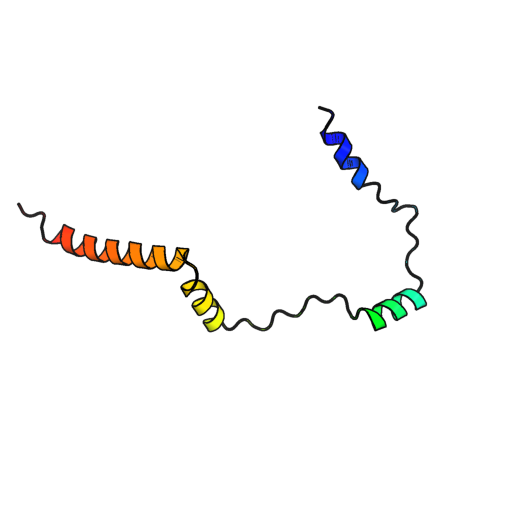.998 -1.670 -37.399 1.00 61.03 81 ASP A N 1
ATOM 633 C CA . ASP A 1 81 ? 34.043 -2.325 -38.200 1.00 61.03 81 ASP A CA 1
ATOM 634 C C . ASP A 1 81 ? 34.650 -1.336 -39.218 1.00 61.03 81 ASP A C 1
ATOM 636 O O . ASP A 1 81 ? 34.913 -1.675 -40.370 1.00 61.03 81 ASP A O 1
ATOM 640 N N . PHE A 1 82 ? 34.825 -0.070 -38.809 1.00 49.41 82 PHE A N 1
ATOM 641 C CA . PHE A 1 82 ? 35.518 0.963 -39.589 1.00 49.41 82 PHE A CA 1
ATOM 642 C C . PHE A 1 82 ? 36.588 1.674 -38.759 1.00 49.41 82 PHE A C 1
ATOM 644 O O . PHE A 1 82 ? 36.320 1.951 -37.567 1.00 49.41 82 PHE A O 1
#